Protein AF-A0A259DBG8-F1 (afdb_monomer)

Solvent-accessible surface area (backbone atoms only — not comparable to full-atom values): 4330 Å² total; per-residue (Å²): 136,53,51,62,61,50,29,55,51,36,48,54,29,35,78,74,67,79,40,52,75,67,56,37,54,53,29,51,50,48,33,52,46,53,54,52,52,51,51,51,51,52,52,51,52,55,51,52,54,48,54,51,31,52,74,75,66,71,62,46,74,66,58,54,53,57,49,53,63,71,66,54,74,78,82,126

Mean predicted aligned error: 7.75 Å

Secondary structure (DSSP, 8-state):
--HHHHHHHHHHHHHTTSS-HHHHHHHHHHHHHHHHHHHHHHHHHHHHHHHHHHHHT---HHHHHHHHHHHS----

pLDDT: mean 83.11, std 9.84, range [42.25, 92.44]

Structure (mmCIF, N/CA/C/O backbone):
data_AF-A0A259DBG8-F1
#
_entry.id   AF-A0A259DBG8-F1
#
loop_
_atom_site.group_PDB
_atom_site.id
_atom_site.type_symbol
_atom_site.label_atom_id
_atom_site.label_alt_id
_atom_site.label_comp_id
_atom_site.label_asym_id
_atom_site.label_entity_id
_atom_site.label_seq_id
_atom_site.pdbx_PDB_ins_code
_atom_site.Cartn_x
_atom_site.Cartn_y
_atom_site.Cartn_z
_atom_site.occupancy
_atom_site.B_iso_or_equiv
_atom_site.auth_seq_id
_atom_site.auth_comp_id
_atom_site.auth_asym_id
_atom_site.auth_atom_id
_atom_site.pdbx_PDB_model_num
ATOM 1 N N . VAL A 1 1 ? -16.787 1.981 3.878 1.00 59.31 1 VAL A N 1
ATOM 2 C CA . VAL A 1 1 ? -16.160 2.200 5.206 1.00 59.31 1 VAL A CA 1
ATOM 3 C C . VAL A 1 1 ? -14.668 1.907 5.110 1.00 59.31 1 VAL A C 1
ATOM 5 O O . VAL A 1 1 ? -14.328 0.844 4.611 1.00 59.31 1 VAL A O 1
ATOM 8 N N . SER A 1 2 ? -13.785 2.837 5.490 1.00 85.31 2 SER A N 1
ATOM 9 C CA . SER A 1 2 ? -12.324 2.619 5.462 1.00 85.31 2 SER A CA 1
ATOM 10 C C . SER A 1 2 ? -11.850 1.865 6.711 1.00 85.31 2 SER A C 1
ATOM 12 O O . SER A 1 2 ? -12.516 1.917 7.744 1.00 85.31 2 SER A O 1
ATOM 14 N N . THR A 1 3 ? -10.701 1.182 6.641 1.00 81.56 3 THR A N 1
ATOM 15 C CA . THR A 1 3 ? -10.106 0.487 7.801 1.00 81.56 3 THR A CA 1
ATOM 16 C C . THR A 1 3 ? -9.779 1.455 8.942 1.00 81.56 3 THR A C 1
ATOM 18 O O . THR A 1 3 ? -9.979 1.116 10.102 1.00 81.56 3 THR A O 1
ATOM 21 N N . GLN A 1 4 ? -9.369 2.692 8.627 1.00 83.94 4 GLN A N 1
ATOM 22 C CA . GLN A 1 4 ? -9.139 3.741 9.628 1.00 83.94 4 GLN A CA 1
ATOM 23 C C . GLN A 1 4 ? -10.442 4.172 10.319 1.00 83.94 4 GLN A C 1
ATOM 25 O O . GLN A 1 4 ? -10.505 4.166 11.539 1.00 83.94 4 GLN A O 1
ATOM 30 N N . ALA A 1 5 ? -11.513 4.446 9.562 1.00 86.44 5 ALA A N 1
ATOM 31 C CA . ALA A 1 5 ? -12.800 4.823 10.153 1.00 86.44 5 ALA A CA 1
ATOM 32 C C . ALA A 1 5 ? -13.401 3.696 11.017 1.00 86.44 5 ALA A C 1
ATOM 34 O O . ALA A 1 5 ? -14.074 3.960 12.014 1.00 86.44 5 ALA A O 1
ATOM 35 N N . GLN A 1 6 ? -13.152 2.433 10.650 1.00 82.75 6 GLN A N 1
ATOM 36 C CA . GLN A 1 6 ? -13.527 1.279 11.470 1.00 82.75 6 GLN A CA 1
ATOM 37 C C . GLN A 1 6 ? -12.717 1.208 12.767 1.00 82.75 6 GLN A C 1
ATOM 39 O O . GLN A 1 6 ? -13.299 0.955 13.821 1.00 82.75 6 GLN A O 1
ATOM 44 N N . LEU A 1 7 ? -11.407 1.471 12.718 1.00 85.88 7 LEU A N 1
ATOM 45 C CA . LEU A 1 7 ? -10.572 1.560 13.915 1.00 85.88 7 LEU A CA 1
ATOM 46 C C . LEU A 1 7 ? -11.064 2.664 14.855 1.00 85.88 7 LEU A C 1
ATOM 48 O O . LEU A 1 7 ? -11.262 2.409 16.041 1.00 85.88 7 LEU A O 1
ATOM 52 N N . ASP A 1 8 ? -11.328 3.853 14.319 1.00 86.69 8 ASP A N 1
ATOM 53 C CA . ASP A 1 8 ? -11.781 5.006 15.100 1.00 86.69 8 ASP A CA 1
ATOM 54 C C . ASP A 1 8 ? -13.143 4.720 15.763 1.00 86.69 8 ASP A C 1
ATOM 56 O O . ASP A 1 8 ? -13.332 4.965 16.954 1.00 86.69 8 ASP A O 1
ATOM 60 N N . SER A 1 9 ? -14.063 4.081 15.031 1.00 86.00 9 SER A N 1
ATOM 61 C CA . SER A 1 9 ? -15.359 3.643 15.573 1.00 86.00 9 SER A CA 1
ATOM 62 C C . SER A 1 9 ? -15.215 2.556 16.645 1.00 86.00 9 SER A C 1
ATOM 64 O O . SER A 1 9 ? -15.996 2.505 17.593 1.00 86.00 9 SER A O 1
ATOM 66 N N . THR A 1 10 ? -14.223 1.673 16.507 1.00 81.25 10 THR A N 1
ATOM 67 C CA . THR A 1 10 ? -13.958 0.595 17.473 1.00 81.25 10 THR A CA 1
ATOM 68 C C . THR A 1 10 ? -13.349 1.145 18.761 1.00 81.25 10 THR A C 1
ATOM 70 O O . THR A 1 10 ? -13.725 0.699 19.841 1.00 81.25 10 THR A O 1
ATOM 73 N N . LYS A 1 11 ? -12.478 2.159 18.660 1.00 84.38 11 LYS A N 1
ATOM 74 C CA . LYS A 1 11 ? -11.943 2.905 19.811 1.00 84.38 11 LYS A CA 1
ATOM 75 C C . LYS A 1 11 ? -13.050 3.632 20.566 1.00 84.38 11 LYS A C 1
ATOM 77 O O . LYS A 1 11 ? -13.167 3.451 21.772 1.00 84.38 11 LYS A O 1
ATOM 82 N N . LEU A 1 12 ? -13.930 4.333 19.849 1.00 86.00 12 LEU A N 1
ATOM 83 C CA . LEU A 1 12 ? -15.098 4.968 20.460 1.00 86.00 12 LEU A CA 1
ATOM 84 C C . LEU A 1 12 ? -16.009 3.933 21.141 1.00 86.00 12 LEU A C 1
ATOM 86 O O . LEU A 1 12 ? -16.455 4.138 22.263 1.00 86.00 12 LEU A O 1
ATOM 90 N N . GLY A 1 13 ? -16.242 2.789 20.488 1.00 82.00 13 GLY A N 1
ATOM 91 C CA . GLY A 1 13 ? -17.000 1.665 21.040 1.00 82.00 13 GLY A CA 1
ATOM 92 C C . GLY A 1 13 ? -16.390 1.068 22.313 1.00 82.00 13 GLY A C 1
ATOM 93 O O . GLY A 1 13 ? -17.134 0.622 23.183 1.00 82.00 13 GLY A O 1
ATOM 94 N N . LEU A 1 14 ? -15.060 1.064 22.431 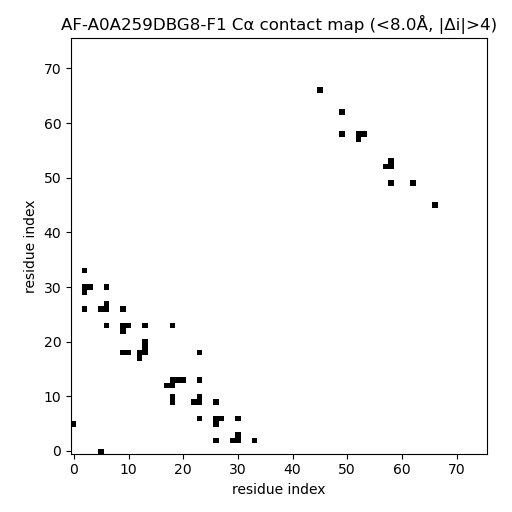1.00 86.31 14 LEU A N 1
ATOM 95 C CA . LEU A 1 14 ? -14.345 0.631 23.633 1.00 86.31 14 LEU A CA 1
ATOM 96 C C . LEU A 1 14 ? -14.540 1.639 24.773 1.00 86.31 14 LEU A C 1
ATOM 98 O O . LEU A 1 14 ? -14.833 1.231 25.893 1.00 86.31 14 LEU A O 1
ATOM 102 N N . GLU A 1 15 ? -14.441 2.939 24.483 1.00 83.56 15 GLU A N 1
ATOM 103 C CA . GLU A 1 15 ? -14.635 4.016 25.467 1.00 83.56 15 GLU A CA 1
ATOM 104 C C . GLU A 1 15 ? -16.045 4.013 26.072 1.00 83.56 15 GLU A C 1
ATOM 106 O O . GLU A 1 15 ? -16.204 4.256 27.267 1.00 83.56 15 GLU A O 1
ATOM 111 N N . VAL A 1 16 ? -17.065 3.680 25.272 1.00 89.00 16 VAL A N 1
ATOM 112 C CA . VAL A 1 16 ? -18.459 3.558 25.738 1.00 89.00 16 VAL A CA 1
ATOM 113 C C . VAL A 1 16 ? -18.827 2.149 26.236 1.00 89.00 16 VAL A C 1
ATOM 115 O O . VAL A 1 16 ? -19.980 1.909 26.586 1.00 89.00 16 VAL A O 1
ATOM 118 N N . GLY A 1 17 ? -17.872 1.208 26.274 1.00 85.38 17 GLY A N 1
ATOM 119 C CA . GLY A 1 17 ? -18.045 -0.140 26.839 1.00 85.38 17 GLY A CA 1
ATOM 120 C C . GLY A 1 17 ? -18.791 -1.156 25.960 1.00 85.38 17 GLY A C 1
ATOM 121 O O . GLY A 1 17 ? -19.176 -2.219 26.438 1.00 85.38 17 GLY A O 1
ATOM 122 N N . VAL A 1 18 ? -19.002 -0.853 24.678 1.00 85.25 18 VAL A N 1
ATOM 123 C CA . VAL A 1 18 ? -19.710 -1.712 23.705 1.00 85.25 18 VAL A CA 1
ATOM 124 C C . VAL A 1 18 ? -18.740 -2.615 22.920 1.00 85.25 18 VAL A C 1
ATOM 126 O O . VAL A 1 18 ? -19.159 -3.583 22.286 1.00 85.25 18 VAL A O 1
ATOM 129 N N . ARG A 1 19 ? -17.433 -2.324 22.956 1.00 88.56 19 ARG A N 1
ATOM 130 C CA . ARG A 1 19 ? -16.356 -3.107 22.320 1.00 88.56 19 ARG A CA 1
ATOM 131 C C . ARG A 1 19 ? -15.264 -3.475 23.316 1.00 88.56 19 ARG A C 1
ATOM 133 O O . ARG A 1 19 ? -15.147 -2.872 24.376 1.00 88.56 19 ARG A O 1
ATOM 140 N N . THR A 1 20 ? -14.451 -4.462 22.952 1.00 89.69 20 THR A N 1
ATOM 141 C CA . THR A 1 20 ? -13.339 -4.964 23.770 1.00 89.69 20 THR A CA 1
ATOM 142 C C . THR A 1 20 ? -11.982 -4.516 23.224 1.00 89.69 20 THR A C 1
ATOM 144 O O . THR A 1 20 ? -11.849 -4.173 22.049 1.00 89.69 20 THR A O 1
ATOM 147 N N . SER A 1 21 ? -10.931 -4.568 24.049 1.00 85.25 21 SER A N 1
ATOM 148 C CA . SER A 1 21 ? -9.562 -4.264 23.601 1.00 85.25 21 SER A CA 1
ATOM 149 C C . SER A 1 21 ? -9.076 -5.195 22.480 1.00 85.25 21 SER A C 1
ATOM 151 O O . SER A 1 21 ? -8.248 -4.795 21.665 1.00 85.25 21 SER A O 1
ATOM 153 N N . LEU A 1 22 ? -9.614 -6.421 22.404 1.00 90.25 22 LEU A N 1
ATOM 154 C CA . LEU A 1 22 ? -9.337 -7.360 21.314 1.00 90.25 22 LEU A CA 1
ATOM 155 C C . LEU A 1 22 ? -9.865 -6.829 19.972 1.00 90.25 22 LEU A C 1
ATOM 157 O O . LEU A 1 22 ? -9.185 -6.941 18.954 1.00 90.25 22 LEU A O 1
ATOM 161 N N . ASP A 1 23 ? -11.053 -6.218 19.969 1.00 84.12 23 ASP A N 1
ATOM 162 C CA . ASP A 1 23 ? -11.640 -5.628 18.763 1.00 84.12 23 ASP A CA 1
ATOM 163 C C . ASP A 1 23 ? -10.769 -4.485 18.234 1.00 84.12 23 ASP A C 1
ATOM 165 O O . ASP A 1 23 ? -10.523 -4.399 17.029 1.00 84.12 23 ASP A O 1
ATOM 169 N N . VAL A 1 24 ? -10.251 -3.639 19.134 1.00 87.12 24 VAL A N 1
ATOM 170 C CA . VAL A 1 24 ? -9.322 -2.559 18.772 1.00 87.12 24 VAL A CA 1
ATOM 171 C C . VAL A 1 24 ? -8.043 -3.133 18.169 1.00 87.12 24 VAL A C 1
ATOM 173 O O . VAL A 1 24 ? -7.656 -2.712 17.084 1.00 87.12 24 VAL A O 1
ATOM 176 N N . LEU A 1 25 ? -7.428 -4.134 18.806 1.00 89.81 25 LEU A N 1
ATOM 177 C CA . LEU A 1 25 ? -6.211 -4.769 18.291 1.00 89.81 25 LEU A CA 1
ATOM 178 C C . LEU A 1 25 ? -6.417 -5.362 16.887 1.00 89.81 25 LEU A C 1
ATOM 180 O O . LEU A 1 25 ? -5.562 -5.213 16.011 1.00 89.81 25 LEU A O 1
ATOM 184 N N . ASN A 1 26 ? -7.561 -6.007 16.657 1.00 90.75 26 ASN A N 1
ATOM 185 C CA . ASN A 1 26 ? -7.916 -6.553 15.349 1.00 90.75 26 ASN A CA 1
ATOM 186 C C . ASN A 1 26 ? -8.099 -5.445 14.302 1.00 90.75 26 ASN A C 1
ATOM 188 O O . ASN A 1 26 ? -7.614 -5.576 13.176 1.00 90.75 26 ASN A O 1
ATOM 192 N N . ALA A 1 27 ? -8.757 -4.340 14.663 1.00 87.31 27 ALA A N 1
ATOM 193 C CA . ALA A 1 27 ? -8.925 -3.196 13.773 1.00 87.31 27 ALA A CA 1
ATOM 194 C C . ALA A 1 27 ? -7.581 -2.511 13.451 1.00 87.31 27 ALA A C 1
ATOM 196 O O . ALA A 1 27 ? -7.340 -2.137 12.302 1.00 87.31 27 ALA A O 1
ATOM 197 N N . GLU A 1 28 ? -6.666 -2.406 14.419 1.00 89.25 28 GLU A N 1
ATOM 198 C CA . GLU A 1 28 ? -5.311 -1.880 14.197 1.00 89.25 28 GLU A CA 1
ATOM 199 C C . GLU A 1 28 ? -4.508 -2.779 13.252 1.00 89.25 28 GLU A C 1
ATOM 201 O O . GLU A 1 28 ? -3.904 -2.284 12.296 1.00 89.25 28 GLU A O 1
ATOM 206 N N . GLN A 1 29 ? -4.566 -4.102 13.441 1.00 92.44 29 GLN A N 1
ATOM 207 C CA . GLN A 1 29 ? -3.967 -5.061 12.509 1.00 92.44 29 GLN A CA 1
ATOM 208 C C . GLN A 1 29 ? -4.513 -4.906 11.086 1.00 92.44 29 GLN A C 1
ATOM 210 O O . GLN A 1 29 ? -3.734 -4.913 10.131 1.00 92.44 29 GLN A O 1
ATOM 215 N N . GLN A 1 30 ? -5.825 -4.714 10.921 1.00 91.50 30 GLN A N 1
ATOM 216 C CA . GLN A 1 30 ? -6.426 -4.496 9.602 1.00 91.50 30 GLN A CA 1
ATOM 217 C C . GLN A 1 30 ? -5.945 -3.197 8.946 1.00 91.50 30 GLN A C 1
ATOM 219 O O . GLN A 1 30 ? -5.652 -3.193 7.750 1.00 91.50 30 GLN A O 1
ATOM 224 N N . VAL A 1 31 ? -5.812 -2.103 9.705 1.00 90.00 31 VAL A N 1
ATOM 225 C CA . VAL A 1 31 ? -5.249 -0.841 9.192 1.00 90.00 31 VAL A CA 1
ATOM 226 C C . VAL A 1 31 ? -3.812 -1.038 8.720 1.00 90.00 31 VAL A C 1
ATOM 228 O O . VAL A 1 31 ? -3.459 -0.599 7.624 1.00 90.00 31 VAL A O 1
ATOM 231 N N . LEU A 1 32 ? -2.982 -1.711 9.516 1.00 90.31 32 LEU A N 1
ATOM 232 C CA . LEU A 1 32 ? -1.586 -1.964 9.165 1.00 90.31 32 LEU A CA 1
ATOM 233 C C . LEU A 1 32 ? -1.457 -2.889 7.949 1.00 90.31 32 LEU A C 1
ATOM 235 O O . LEU A 1 32 ? -0.664 -2.593 7.054 1.00 90.31 32 LEU A O 1
ATOM 239 N N . SER A 1 33 ? -2.268 -3.950 7.867 1.00 92.12 33 SER A N 1
ATOM 240 C CA . SER A 1 33 ? -2.324 -4.814 6.682 1.00 92.12 33 SER A CA 1
ATOM 241 C C . SER A 1 33 ? -2.707 -4.009 5.447 1.00 92.12 33 SER A C 1
ATOM 243 O O . SER A 1 33 ? -1.970 -4.022 4.470 1.00 92.12 33 SER A O 1
ATOM 245 N N . ALA A 1 34 ? -3.782 -3.218 5.513 1.00 90.00 34 ALA A N 1
ATOM 246 C CA . ALA A 1 34 ? -4.234 -2.410 4.383 1.00 90.00 34 ALA A CA 1
ATOM 247 C C . ALA A 1 34 ? -3.168 -1.404 3.912 1.00 90.00 34 ALA A C 1
ATOM 249 O O . ALA A 1 34 ? -2.997 -1.197 2.711 1.00 90.00 34 ALA A O 1
ATOM 250 N N . ARG A 1 35 ? -2.412 -0.798 4.839 1.00 88.06 35 ARG A N 1
ATOM 251 C CA . ARG A 1 35 ? -1.285 0.093 4.505 1.00 88.06 35 ARG A CA 1
ATOM 252 C C . ARG A 1 35 ? -0.147 -0.658 3.813 1.00 88.06 35 ARG A C 1
ATOM 254 O O . ARG A 1 35 ? 0.387 -0.162 2.822 1.00 88.06 35 ARG A O 1
ATOM 261 N N . ARG A 1 36 ? 0.213 -1.844 4.310 1.00 88.81 36 ARG A N 1
ATOM 262 C CA . ARG A 1 36 ? 1.234 -2.702 3.691 1.00 88.81 36 ARG A CA 1
ATOM 263 C C . ARG A 1 36 ? 0.802 -3.154 2.297 1.00 88.81 36 ARG A C 1
ATOM 265 O O . ARG A 1 36 ? 1.593 -3.068 1.363 1.00 88.81 36 ARG A O 1
ATOM 272 N N . ASP A 1 37 ? -0.444 -3.584 2.147 1.00 89.06 37 ASP A N 1
ATOM 273 C CA . ASP A 1 37 ? -0.980 -4.084 0.883 1.00 89.06 37 ASP A CA 1
ATOM 274 C C . ASP A 1 37 ? -1.062 -2.947 -0.156 1.00 89.06 37 ASP A C 1
ATOM 276 O O . ASP A 1 37 ? -0.701 -3.139 -1.316 1.00 89.06 37 ASP A O 1
ATOM 280 N N . LEU A 1 38 ? -1.407 -1.721 0.268 1.00 88.31 38 LEU A N 1
ATOM 281 C CA . LEU A 1 38 ? -1.328 -0.521 -0.574 1.00 88.31 38 LEU A CA 1
ATOM 282 C C . LEU A 1 38 ? 0.107 -0.224 -1.032 1.00 88.31 38 LEU A C 1
ATOM 284 O O . LEU A 1 38 ? 0.324 0.123 -2.195 1.00 88.31 38 LEU A O 1
ATOM 288 N N . ALA A 1 39 ? 1.089 -0.342 -0.135 1.00 85.50 39 ALA A N 1
ATOM 289 C CA . ALA A 1 39 ? 2.490 -0.165 -0.500 1.00 85.50 39 ALA A CA 1
ATOM 290 C C . ALA A 1 39 ? 2.917 -1.218 -1.534 1.00 85.50 39 ALA A C 1
ATOM 292 O O . ALA A 1 39 ? 3.450 -0.858 -2.581 1.00 85.50 39 ALA A O 1
ATOM 293 N N . ALA A 1 40 ? 2.605 -2.495 -1.298 1.00 87.94 40 ALA A N 1
ATOM 294 C CA . ALA A 1 40 ? 2.899 -3.581 -2.231 1.00 87.94 40 ALA A CA 1
ATOM 295 C C . ALA A 1 40 ? 2.250 -3.360 -3.610 1.00 87.94 40 ALA A C 1
ATOM 297 O O . ALA A 1 40 ? 2.918 -3.507 -4.632 1.00 87.94 40 ALA A O 1
ATOM 298 N N . ALA A 1 41 ? 0.985 -2.929 -3.651 1.00 88.75 41 ALA A N 1
ATOM 299 C CA . ALA A 1 41 ? 0.282 -2.618 -4.894 1.00 88.75 41 ALA A CA 1
ATOM 300 C C . ALA A 1 41 ? 0.937 -1.459 -5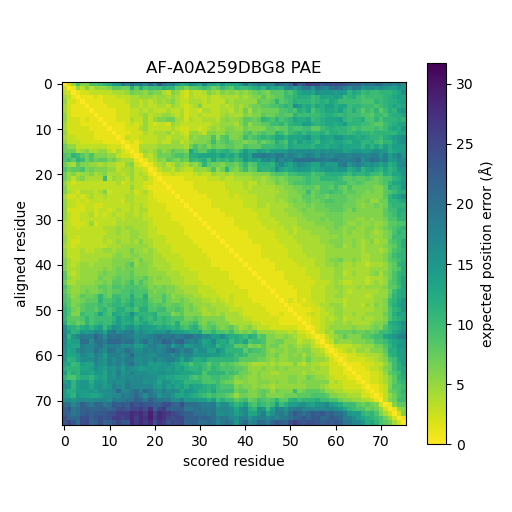.666 1.00 88.75 41 ALA A C 1
ATOM 302 O O . ALA A 1 41 ? 1.060 -1.522 -6.889 1.00 88.75 41 ALA A O 1
ATOM 303 N N . ARG A 1 42 ? 1.416 -0.422 -4.964 1.00 87.44 42 ARG A N 1
ATOM 304 C CA . ARG A 1 42 ? 2.179 0.678 -5.579 1.00 87.44 42 ARG A CA 1
ATOM 305 C C . ARG A 1 42 ? 3.475 0.185 -6.218 1.00 87.44 42 ARG 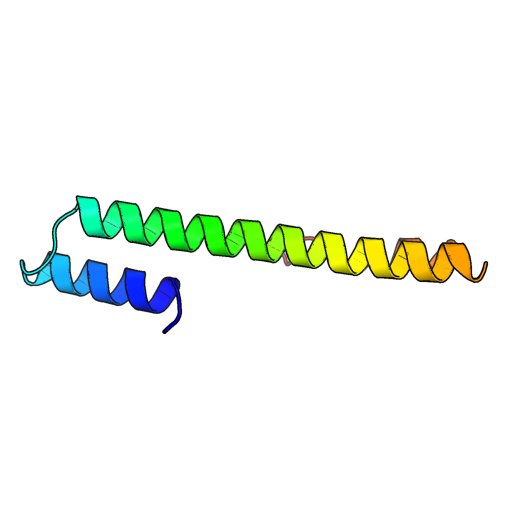A C 1
ATOM 307 O O . ARG A 1 42 ? 3.745 0.534 -7.364 1.00 87.44 42 ARG A O 1
ATOM 314 N N . TYR A 1 43 ? 4.243 -0.651 -5.520 1.00 86.69 43 TYR A N 1
ATOM 315 C CA . TYR A 1 43 ? 5.458 -1.255 -6.079 1.00 86.69 43 TYR A CA 1
ATOM 316 C C . TYR A 1 43 ? 5.156 -2.131 -7.298 1.00 86.69 43 TYR A C 1
ATOM 318 O O . TYR A 1 43 ? 5.830 -2.013 -8.320 1.00 86.69 43 TYR A O 1
ATOM 326 N N . ALA A 1 44 ? 4.116 -2.965 -7.221 1.00 88.44 44 ALA A N 1
ATOM 327 C CA . ALA A 1 44 ? 3.700 -3.818 -8.329 1.00 88.44 44 ALA A CA 1
ATOM 328 C C . ALA A 1 44 ? 3.292 -3.002 -9.568 1.00 88.44 44 ALA A C 1
ATOM 330 O O . ALA A 1 44 ? 3.661 -3.365 -10.684 1.00 88.44 44 ALA A O 1
ATOM 331 N N . TYR A 1 45 ? 2.588 -1.881 -9.383 1.00 88.69 45 TYR A N 1
ATOM 332 C CA . TYR A 1 45 ? 2.231 -0.965 -10.468 1.00 88.69 45 TYR A CA 1
ATOM 333 C C . TYR A 1 45 ? 3.470 -0.361 -11.145 1.00 88.69 45 TYR A C 1
ATOM 335 O O . TYR A 1 45 ? 3.586 -0.407 -12.370 1.00 88.69 45 TYR A O 1
ATOM 343 N N . LEU A 1 46 ? 4.422 0.148 -10.354 1.00 87.00 46 LEU A N 1
ATOM 344 C CA . LEU A 1 46 ? 5.669 0.719 -10.876 1.00 87.00 46 LEU A CA 1
ATOM 345 C C . LEU A 1 46 ? 6.479 -0.321 -11.660 1.00 87.00 46 LEU A C 1
ATOM 347 O O . LEU A 1 46 ? 6.917 -0.049 -12.777 1.00 87.00 46 LEU A O 1
ATOM 351 N N . LEU A 1 47 ? 6.625 -1.528 -11.106 1.00 88.06 47 LEU A N 1
ATOM 352 C CA . LEU A 1 47 ? 7.342 -2.617 -11.762 1.00 88.06 47 LEU A CA 1
ATOM 353 C C . LEU A 1 47 ? 6.648 -3.057 -13.055 1.00 88.06 47 LEU A C 1
ATOM 355 O O . LEU A 1 47 ? 7.314 -3.236 -14.067 1.00 88.06 47 LEU A O 1
ATOM 359 N N . SER A 1 48 ? 5.318 -3.165 -13.051 1.00 88.44 48 SER A N 1
ATOM 360 C CA . SER A 1 48 ? 4.549 -3.527 -14.249 1.00 88.44 48 SER A CA 1
ATOM 361 C C . SER A 1 48 ? 4.726 -2.494 -15.366 1.00 88.44 48 SER A C 1
ATOM 363 O O . SER A 1 48 ? 4.877 -2.863 -16.529 1.00 88.44 48 SER A O 1
ATOM 365 N N . GLY A 1 49 ? 4.776 -1.202 -15.019 1.00 87.06 49 GLY A N 1
ATOM 366 C CA . GLY A 1 49 ? 5.079 -0.131 -15.969 1.00 87.06 49 GLY A CA 1
ATOM 367 C C . GLY A 1 49 ? 6.490 -0.234 -16.557 1.00 87.06 49 GLY A C 1
ATOM 368 O O . GLY A 1 49 ? 6.666 -0.057 -17.761 1.00 87.06 49 GLY A O 1
ATOM 369 N N . LEU A 1 50 ? 7.489 -0.577 -15.736 1.00 86.69 50 LEU A N 1
ATOM 370 C CA . LEU A 1 50 ? 8.849 -0.844 -16.216 1.00 86.69 50 LEU A CA 1
ATOM 371 C C . LEU A 1 50 ? 8.913 -2.068 -17.125 1.00 86.69 50 LEU A C 1
ATOM 373 O O . LEU A 1 50 ? 9.540 -2.002 -18.177 1.00 86.69 50 LEU A O 1
ATOM 377 N N . SER A 1 51 ? 8.260 -3.167 -16.747 1.00 86.12 51 SER A N 1
ATOM 378 C CA . SER A 1 51 ? 8.211 -4.384 -17.559 1.00 86.12 51 SER A CA 1
ATOM 379 C C . SER A 1 51 ? 7.556 -4.135 -18.916 1.00 86.12 51 SER A C 1
ATOM 381 O O . SER A 1 51 ? 8.033 -4.660 -19.917 1.00 86.12 51 SER A O 1
ATOM 383 N N . LEU A 1 52 ? 6.516 -3.295 -18.973 1.00 87.44 52 LEU A N 1
ATOM 384 C CA . LEU A 1 52 ? 5.889 -2.892 -20.232 1.00 87.44 52 LEU A CA 1
ATOM 385 C C . LEU A 1 52 ? 6.860 -2.107 -21.128 1.00 87.44 52 LEU A C 1
ATOM 387 O O . LEU A 1 52 ? 7.020 -2.451 -22.296 1.00 87.44 52 LEU A O 1
ATOM 391 N N . LYS A 1 53 ? 7.556 -1.104 -20.576 1.00 85.25 53 LYS A N 1
ATOM 392 C CA . LYS A 1 53 ? 8.572 -0.328 -21.314 1.00 85.25 53 LYS A CA 1
ATOM 393 C C . LYS A 1 53 ? 9.752 -1.190 -21.765 1.00 85.25 53 LYS A C 1
ATOM 395 O O . LYS A 1 53 ? 10.278 -1.013 -22.858 1.00 85.25 53 LYS A O 1
ATOM 400 N N . ALA A 1 54 ? 10.157 -2.154 -20.940 1.00 85.56 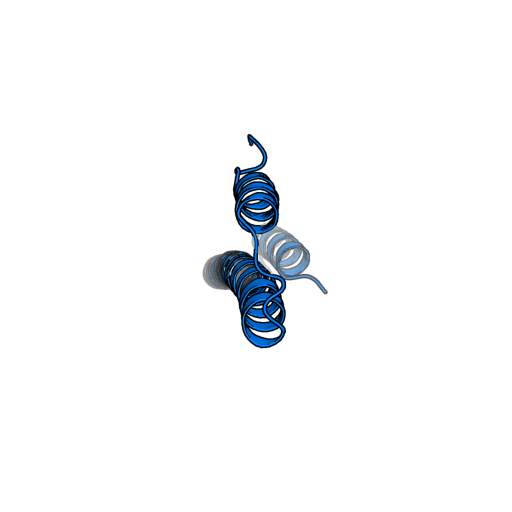54 ALA A N 1
ATOM 401 C CA . ALA A 1 54 ? 11.197 -3.116 -21.290 1.00 85.56 54 ALA A CA 1
ATOM 402 C C . ALA A 1 54 ? 10.774 -4.010 -22.465 1.00 85.56 54 ALA A C 1
ATOM 404 O O . ALA A 1 54 ? 11.596 -4.304 -23.327 1.00 85.56 54 ALA A O 1
ATOM 405 N N . ALA A 1 55 ? 9.501 -4.418 -22.512 1.00 86.81 55 ALA A N 1
ATOM 406 C CA . ALA A 1 55 ? 8.963 -5.274 -23.566 1.00 86.81 55 ALA A CA 1
ATOM 407 C C . ALA A 1 55 ? 8.829 -4.562 -24.924 1.00 86.81 55 ALA A C 1
ATOM 409 O O . ALA A 1 55 ? 9.008 -5.210 -25.951 1.00 86.81 55 ALA A O 1
ATOM 410 N N . ASP A 1 56 ? 8.541 -3.254 -24.944 1.00 90.06 56 ASP A N 1
ATOM 411 C CA . ASP A 1 56 ? 8.528 -2.449 -26.183 1.00 90.06 56 ASP A CA 1
ATOM 412 C C . ASP A 1 56 ? 9.937 -1.966 -26.594 1.00 90.06 56 ASP A C 1
ATOM 414 O O . ASP A 1 56 ? 10.183 -1.645 -27.753 1.00 90.06 56 ASP A O 1
ATOM 418 N N . GLY A 1 57 ? 10.909 -2.039 -25.675 1.00 85.12 57 GLY A N 1
ATOM 419 C CA . GLY A 1 57 ? 12.296 -1.627 -25.911 1.00 85.12 57 GLY A CA 1
ATOM 420 C C . GLY A 1 57 ? 12.543 -0.136 -25.665 1.00 85.12 57 GLY A C 1
ATOM 421 O O . GLY A 1 57 ? 13.635 0.358 -25.941 1.00 85.12 57 GLY A O 1
ATOM 422 N N . SER A 1 58 ? 11.559 0.576 -25.112 1.00 85.62 58 SER A N 1
ATOM 423 C CA . SER A 1 58 ? 11.625 1.999 -24.771 1.00 85.62 58 SER A CA 1
ATOM 424 C C . SER A 1 58 ? 12.243 2.284 -23.397 1.00 85.62 58 SER A C 1
ATOM 426 O O . SER A 1 58 ? 12.415 3.448 -23.039 1.00 85.62 58 SER A O 1
ATOM 428 N N . LEU A 1 59 ? 12.592 1.248 -22.619 1.00 82.31 59 LEU A N 1
ATOM 429 C CA . LEU A 1 59 ? 13.153 1.407 -21.277 1.00 82.31 59 LEU A CA 1
ATOM 430 C C . LEU A 1 59 ? 14.519 2.111 -21.307 1.00 82.31 59 LEU A C 1
ATOM 432 O O . LEU A 1 59 ? 15.526 1.525 -21.707 1.00 82.31 59 LEU A O 1
ATOM 436 N N . GLY A 1 60 ? 14.560 3.347 -20.807 1.00 85.25 60 GLY A N 1
ATOM 437 C CA . GLY A 1 60 ? 15.778 4.144 -20.704 1.00 85.25 60 GLY A CA 1
ATOM 438 C C . GLY A 1 60 ? 16.205 4.469 -19.263 1.00 85.25 60 GLY A C 1
ATOM 439 O O . GLY A 1 60 ? 15.433 4.315 -18.313 1.00 85.25 60 GLY A O 1
ATOM 440 N N . PRO A 1 61 ? 17.424 5.016 -19.074 1.00 79.75 61 PRO A N 1
ATOM 441 C CA . PRO A 1 61 ? 1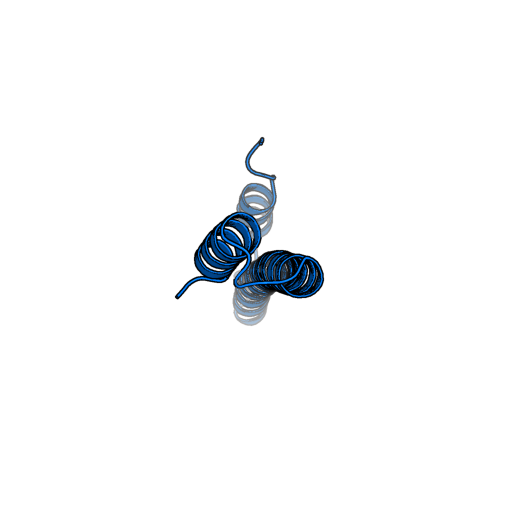7.907 5.481 -17.768 1.00 79.75 61 PRO A CA 1
ATOM 442 C C . PRO A 1 61 ? 17.013 6.565 -17.140 1.00 79.75 61 PRO A C 1
ATOM 444 O O . PRO A 1 61 ? 16.908 6.660 -15.919 1.00 79.75 61 PRO A O 1
ATOM 447 N N . ALA A 1 62 ? 16.348 7.372 -17.974 1.00 81.81 62 ALA A N 1
ATOM 448 C CA . ALA A 1 62 ? 15.426 8.417 -17.534 1.00 81.81 62 ALA A CA 1
ATOM 449 C C . ALA A 1 62 ? 14.160 7.848 -16.866 1.00 81.81 62 ALA A C 1
ATOM 451 O O . ALA A 1 62 ? 13.663 8.432 -15.904 1.00 81.81 62 ALA A O 1
ATOM 452 N N . ASP A 1 63 ? 13.667 6.692 -17.321 1.00 80.06 63 ASP A N 1
ATOM 453 C CA . ASP A 1 63 ? 12.505 6.026 -16.723 1.00 80.06 63 ASP A CA 1
ATOM 454 C C . ASP A 1 63 ? 12.825 5.471 -15.335 1.00 80.06 63 ASP A C 1
ATOM 456 O O . ASP A 1 63 ? 12.010 5.573 -14.417 1.00 80.06 63 ASP A O 1
ATOM 460 N N . LEU A 1 64 ? 14.037 4.935 -15.166 1.00 79.44 64 LEU A N 1
ATOM 461 C CA . LEU A 1 64 ? 14.533 4.472 -13.871 1.00 79.44 64 LEU A CA 1
ATOM 462 C C . LEU A 1 64 ? 14.679 5.640 -12.886 1.00 79.44 64 LEU A C 1
ATOM 464 O O . LEU A 1 64 ? 14.243 5.529 -11.743 1.00 79.44 64 LEU A O 1
ATOM 468 N N . ALA A 1 65 ? 15.206 6.782 -13.339 1.00 82.12 65 ALA A N 1
ATOM 469 C CA . ALA A 1 65 ? 15.308 7.989 -12.517 1.00 82.12 65 ALA A CA 1
ATOM 470 C C . ALA A 1 65 ? 13.930 8.556 -12.116 1.00 82.12 65 ALA A C 1
ATOM 472 O O . ALA A 1 65 ? 13.750 9.020 -10.989 1.00 82.12 65 ALA A O 1
ATOM 473 N N . ALA A 1 66 ? 12.936 8.495 -13.008 1.00 80.00 66 ALA A N 1
ATOM 474 C CA . ALA A 1 66 ? 11.576 8.947 -12.712 1.00 80.00 66 ALA A CA 1
ATOM 475 C C . ALA A 1 66 ? 10.896 8.090 -11.627 1.00 80.00 66 ALA A C 1
ATOM 477 O O . ALA A 1 66 ? 10.164 8.618 -10.784 1.00 80.00 66 ALA A O 1
ATOM 478 N 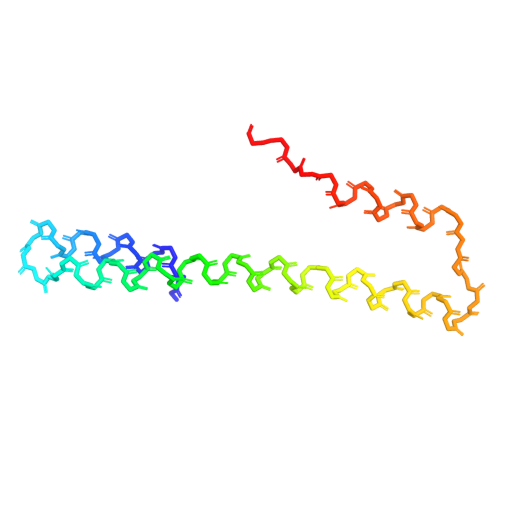N . ILE A 1 67 ? 11.159 6.780 -11.624 1.00 77.81 67 ILE A N 1
ATOM 479 C CA . ILE A 1 67 ? 10.643 5.857 -10.606 1.00 77.81 67 ILE A CA 1
ATOM 480 C C . ILE A 1 67 ? 11.391 5.997 -9.284 1.00 77.81 67 ILE A C 1
ATOM 482 O O . ILE A 1 67 ? 10.743 5.997 -8.239 1.00 77.81 67 ILE A O 1
ATOM 486 N N . ASP A 1 68 ? 12.708 6.202 -9.307 1.00 78.62 68 ASP A N 1
ATOM 487 C CA . ASP A 1 68 ? 13.490 6.493 -8.097 1.00 78.62 68 ASP A CA 1
ATOM 488 C C . ASP A 1 68 ? 12.948 7.726 -7.349 1.00 78.62 68 ASP A C 1
ATOM 490 O O . ASP A 1 68 ? 12.821 7.730 -6.124 1.00 78.62 68 ASP A O 1
ATOM 494 N N . LEU A 1 69 ? 12.483 8.742 -8.085 1.00 77.75 69 LEU A N 1
ATOM 495 C CA . LEU A 1 69 ? 11.816 9.904 -7.494 1.00 77.75 69 LEU A CA 1
ATOM 496 C C . LEU A 1 69 ? 10.494 9.550 -6.787 1.00 77.75 69 LEU A C 1
ATOM 498 O O . LEU A 1 69 ? 10.174 10.152 -5.766 1.00 77.75 69 LEU A O 1
ATOM 502 N N . HIS A 1 70 ? 9.739 8.578 -7.305 1.00 73.50 70 HIS A N 1
ATOM 503 C CA . HIS A 1 70 ? 8.472 8.121 -6.714 1.00 73.50 70 HIS A CA 1
ATOM 504 C C . HIS A 1 70 ? 8.673 7.184 -5.513 1.00 73.50 70 HIS A C 1
ATOM 506 O O . HIS A 1 70 ? 7.728 6.940 -4.760 1.00 73.50 70 HIS A O 1
ATOM 512 N N . LEU A 1 71 ? 9.888 6.659 -5.338 1.00 70.19 71 LEU 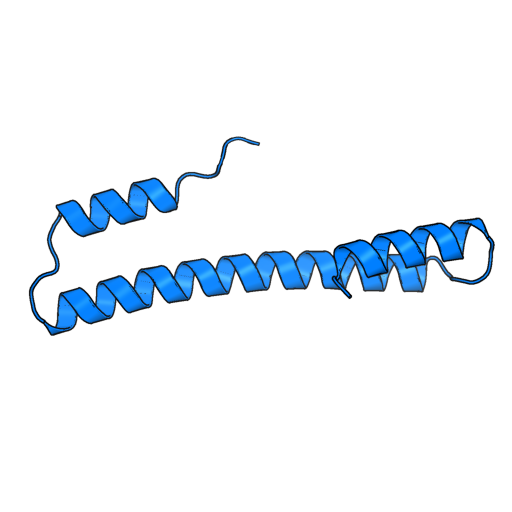A N 1
ATOM 513 C CA . LEU A 1 71 ? 10.279 5.768 -4.246 1.00 70.19 71 LEU A CA 1
ATOM 514 C C . LEU A 1 71 ? 10.814 6.512 -3.024 1.00 70.19 71 LEU A C 1
ATOM 516 O O . LEU A 1 71 ? 10.842 5.941 -1.931 1.00 70.19 71 LEU A O 1
ATOM 520 N N . LYS A 1 72 ? 11.210 7.782 -3.178 1.00 66.44 72 LYS A N 1
ATOM 521 C CA . LYS A 1 72 ? 11.582 8.608 -2.030 1.00 66.44 72 LYS A CA 1
ATOM 522 C C . LYS A 1 72 ? 10.376 8.712 -1.096 1.00 66.44 72 LYS A C 1
ATOM 524 O O . LYS A 1 72 ? 9.301 9.122 -1.541 1.00 66.44 72 LYS A O 1
ATOM 529 N N . PRO A 1 73 ? 10.522 8.337 0.187 1.00 54.56 73 PRO A N 1
ATOM 530 C CA . PRO A 1 73 ? 9.438 8.506 1.133 1.00 54.56 73 PRO A CA 1
ATOM 531 C C . PRO A 1 73 ? 9.070 9.988 1.159 1.00 54.56 73 PRO A C 1
ATOM 533 O O . PRO A 1 73 ? 9.949 10.851 1.213 1.00 54.56 73 PRO A O 1
ATOM 536 N N . VAL A 1 74 ? 7.769 10.283 1.110 1.00 51.81 74 VAL A N 1
ATOM 537 C CA . VAL A 1 74 ? 7.276 11.596 1.530 1.00 51.81 74 VAL A CA 1
ATOM 538 C C . VAL A 1 74 ? 7.804 11.755 2.952 1.00 51.81 74 VAL A C 1
ATOM 540 O O . VAL A 1 74 ? 7.465 10.931 3.804 1.00 51.81 74 VAL A O 1
ATOM 543 N N . ALA A 1 75 ? 8.733 12.693 3.163 1.00 45.94 75 ALA A N 1
ATOM 544 C CA . ALA A 1 75 ? 9.260 12.986 4.488 1.00 45.94 75 ALA A CA 1
ATOM 545 C C . ALA A 1 75 ? 8.054 13.162 5.421 1.00 45.94 75 AL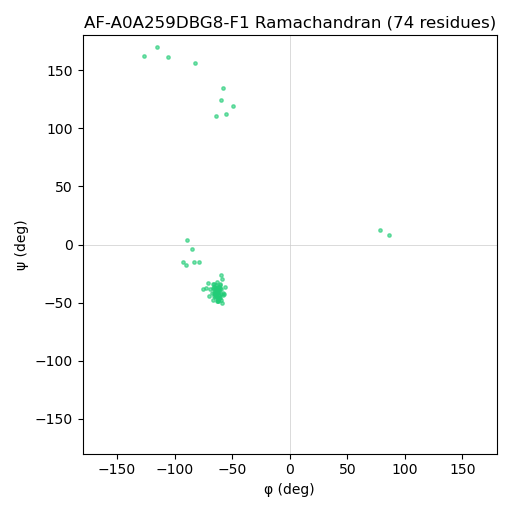A A C 1
ATOM 547 O O . ALA A 1 75 ? 7.166 13.959 5.111 1.00 45.94 75 ALA A O 1
ATOM 548 N N . GLN A 1 76 ? 7.976 12.307 6.445 1.00 42.25 76 GLN A N 1
ATOM 549 C CA . GLN A 1 76 ? 6.924 12.359 7.460 1.00 42.25 76 GLN A CA 1
ATOM 550 C C . GLN A 1 76 ? 6.968 13.696 8.191 1.00 42.25 76 GLN A C 1
ATOM 552 O O . GLN A 1 76 ? 8.096 14.159 8.477 1.00 42.25 76 GLN A O 1
#

Foldseek 3Di:
DDLVVLLVVQVVCVVVPNHDPVSNVVSVVVNVVVVVVVVVVVVVVLVVVQVVCVVV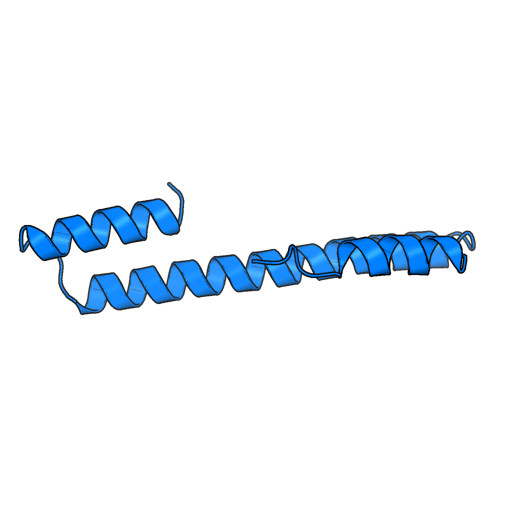VNRDPVSVVVVVVVPPPPPD

Nearest PDB structures (foldseek):
  5bun-assembly1_B  TM=9.197E-01  e=1.391E-02  Salmonella enterica subsp. enterica serovar Typhi
  1yc9-assembly1_A-3  TM=8.692E-01  e=3.154E+00  Vibrio cholerae
  5c21-assembly1_B  TM=6.199E-01  e=7.452E+00  Escherichia coli

Radius of gyration: 19.35 Å; Cα contacts (8 Å, |Δi|>4): 30; chains: 1; bounding box: 38×20×53 Å

Sequence (76 aa):
VSTQAQLDSTKLGLEVGVRTSLDVLNAEQQVLSARRDLAAARYAYLLSGLSLKAADGSLGPADLAAIDLHLKPVAQ